Protein AF-A0A5C9BPB7-F1 (afdb_monomer_lite)

Foldseek 3Di:
DDDDDDDDQDDDPPPCSVVCCVVCCVPPVVNVDDDDPVCVVVPVPD

Structure (mmCIF, N/CA/C/O backbone):
data_AF-A0A5C9BPB7-F1
#
_entry.id   AF-A0A5C9BPB7-F1
#
loop_
_atom_site.group_PDB
_atom_site.id
_atom_site.type_symbol
_atom_site.label_atom_id
_atom_site.label_alt_id
_atom_site.label_comp_id
_atom_site.label_asym_id
_atom_site.label_entity_id
_atom_site.label_seq_id
_atom_site.pdbx_PDB_ins_code
_atom_site.Cartn_x
_atom_site.Cartn_y
_atom_site.Cartn_z
_atom_site.occupancy
_atom_site.B_iso_or_equiv
_atom_site.auth_seq_id
_atom_site.auth_comp_id
_atom_site.auth_asym_id
_atom_site.auth_atom_id
_atom_site.pdbx_PDB_model_num
ATOM 1 N N . MET A 1 1 ? -23.918 1.724 14.482 1.00 55.12 1 MET A N 1
ATOM 2 C CA . MET A 1 1 ? -23.110 0.920 13.536 1.00 55.12 1 MET A CA 1
ATOM 3 C C . MET A 1 1 ? -22.492 1.893 12.545 1.00 55.12 1 MET A C 1
ATOM 5 O O . MET A 1 1 ? -23.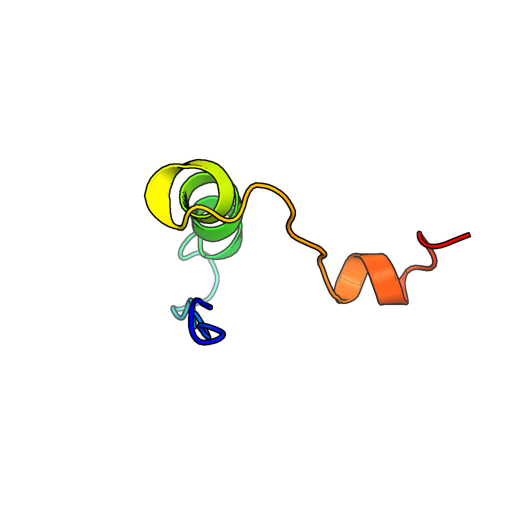230 2.751 12.074 1.00 55.12 1 MET A O 1
ATOM 9 N N . SER A 1 2 ? -21.178 1.853 12.302 1.00 72.75 2 SER A N 1
ATOM 10 C CA . SER A 1 2 ? -20.571 2.720 11.282 1.00 72.75 2 SER A CA 1
ATOM 11 C C . SER A 1 2 ? -20.902 2.184 9.888 1.00 72.75 2 SER A C 1
ATOM 13 O O . SER A 1 2 ? -21.020 0.974 9.689 1.00 72.75 2 SER A O 1
ATOM 15 N N . LEU A 1 3 ? -21.113 3.090 8.934 1.00 82.25 3 LEU A N 1
ATOM 16 C CA . LEU A 1 3 ? -21.315 2.710 7.541 1.00 82.25 3 LEU A CA 1
ATOM 17 C C . LEU A 1 3 ? -19.990 2.194 6.958 1.00 82.25 3 LEU A C 1
ATOM 19 O O . LEU A 1 3 ? -18.939 2.775 7.253 1.00 82.25 3 LEU A O 1
ATOM 23 N N . PRO A 1 4 ? -20.014 1.136 6.129 1.00 80.19 4 PRO A N 1
ATOM 24 C CA . PRO A 1 4 ? -18.825 0.699 5.414 1.00 80.19 4 PRO A CA 1
ATOM 25 C C . PRO A 1 4 ? -18.295 1.846 4.543 1.00 80.19 4 PRO A C 1
ATOM 27 O O . PRO A 1 4 ? -19.057 2.533 3.863 1.00 80.19 4 PRO A O 1
ATOM 30 N N . ARG A 1 5 ? -16.978 2.064 4.589 1.00 80.94 5 ARG A N 1
ATOM 31 C CA . ARG A 1 5 ? -16.284 3.114 3.834 1.00 80.94 5 ARG A CA 1
ATOM 32 C C . ARG A 1 5 ? -15.472 2.481 2.714 1.00 80.94 5 ARG A C 1
ATOM 34 O O . ARG A 1 5 ? -14.829 1.456 2.923 1.00 80.94 5 ARG A O 1
ATOM 41 N N . ILE A 1 6 ? -15.476 3.118 1.549 1.00 82.50 6 ILE A N 1
ATOM 42 C CA . ILE A 1 6 ? -14.634 2.744 0.412 1.00 82.50 6 ILE A CA 1
ATOM 43 C C . ILE A 1 6 ? -13.585 3.841 0.243 1.00 82.50 6 ILE A C 1
ATOM 45 O O . ILE A 1 6 ? -13.938 5.015 0.141 1.00 82.50 6 ILE A O 1
ATOM 49 N N . LEU A 1 7 ? -12.307 3.462 0.211 1.00 81.62 7 LEU A N 1
ATOM 50 C CA . LEU A 1 7 ? -11.195 4.373 -0.052 1.00 81.62 7 LEU A CA 1
ATOM 51 C C . LEU A 1 7 ? -10.552 4.018 -1.392 1.00 81.62 7 LEU A C 1
ATOM 53 O O . LEU A 1 7 ? -10.204 2.863 -1.629 1.00 81.62 7 LEU A O 1
ATOM 57 N N . ILE A 1 8 ? -10.384 5.014 -2.262 1.00 85.31 8 ILE A N 1
ATOM 58 C CA . ILE A 1 8 ? -9.732 4.858 -3.565 1.00 85.31 8 ILE A CA 1
ATOM 59 C C . ILE A 1 8 ? -8.416 5.632 -3.533 1.00 85.31 8 ILE A C 1
ATOM 61 O O . ILE A 1 8 ? -8.413 6.850 -3.380 1.00 85.31 8 ILE A O 1
ATOM 65 N N . ILE A 1 9 ? -7.298 4.924 -3.699 1.00 86.81 9 ILE A N 1
ATOM 66 C CA . ILE A 1 9 ? -5.956 5.512 -3.780 1.00 86.81 9 ILE A CA 1
ATOM 67 C C . ILE A 1 9 ? -5.512 5.456 -5.245 1.00 86.81 9 ILE A C 1
ATOM 69 O O . ILE A 1 9 ? -5.281 4.376 -5.790 1.00 86.81 9 ILE A O 1
ATOM 73 N N . ALA A 1 10 ? -5.397 6.615 -5.894 1.00 90.50 10 ALA A N 1
ATOM 74 C CA . ALA A 1 10 ? -5.105 6.741 -7.324 1.00 90.50 10 ALA A CA 1
ATOM 75 C C . ALA A 1 10 ? -3.879 7.632 -7.593 1.00 90.50 10 ALA A C 1
ATOM 77 O O . ALA A 1 10 ? -3.460 8.411 -6.744 1.00 90.50 10 ALA A O 1
ATOM 78 N N . GLY A 1 11 ? -3.275 7.489 -8.778 1.00 93.25 11 GLY A N 1
ATOM 79 C CA . GLY A 1 11 ? -2.051 8.197 -9.176 1.00 93.25 11 GLY A CA 1
ATOM 80 C C . GLY A 1 11 ? -1.214 7.419 -10.205 1.00 93.25 11 GLY A C 1
ATOM 81 O O . GLY A 1 11 ? -1.440 6.217 -10.388 1.00 93.25 11 GLY A O 1
ATOM 82 N N . PRO A 1 12 ? -0.235 8.059 -10.870 1.00 95.69 12 PRO A N 1
ATOM 83 C CA . PRO A 1 12 ? 0.591 7.425 -11.901 1.00 95.69 12 PRO A CA 1
ATOM 84 C C . PRO A 1 12 ? 1.506 6.314 -11.347 1.00 95.69 12 PRO A C 1
ATOM 86 O O . PRO A 1 12 ? 1.657 6.137 -10.130 1.00 95.69 12 PRO A O 1
ATOM 89 N N . ASN A 1 13 ? 2.096 5.510 -12.235 1.00 92.50 13 ASN A N 1
ATOM 90 C CA . ASN A 1 13 ? 3.080 4.492 -11.849 1.00 92.50 13 ASN A CA 1
ATOM 91 C C . ASN A 1 13 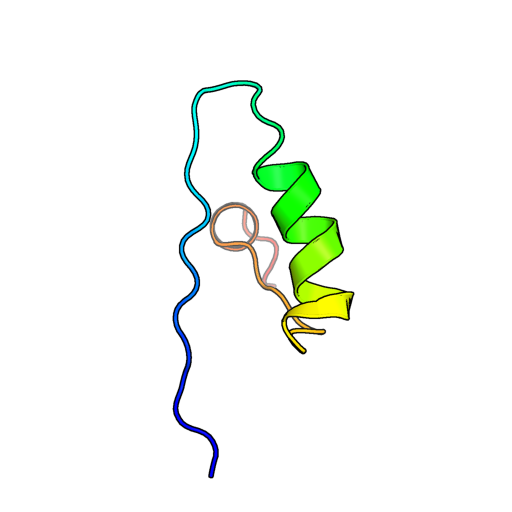? 4.294 5.161 -11.191 1.00 92.50 13 ASN A C 1
ATOM 93 O O . ASN A 1 13 ? 4.754 6.199 -11.650 1.00 92.50 13 ASN A O 1
ATOM 97 N N . GLY A 1 14 ? 4.777 4.592 -10.084 1.00 93.31 14 GLY A N 1
ATOM 98 C CA . GLY A 1 14 ? 5.863 5.187 -9.297 1.00 93.31 14 GLY A CA 1
ATOM 99 C C . GLY A 1 14 ? 5.444 6.285 -8.308 1.00 93.31 14 GLY A C 1
ATOM 100 O O . GLY A 1 14 ? 6.266 6.686 -7.498 1.00 93.31 14 GLY A O 1
ATOM 101 N N . ALA A 1 15 ? 4.174 6.712 -8.267 1.00 95.19 15 ALA A N 1
ATOM 102 C CA . ALA A 1 15 ? 3.700 7.754 -7.338 1.00 95.19 15 ALA A CA 1
ATOM 103 C C . ALA A 1 15 ? 3.628 7.337 -5.850 1.00 95.19 15 ALA A C 1
ATOM 105 O O . ALA A 1 15 ? 3.130 8.094 -5.027 1.00 95.19 15 ALA A O 1
ATOM 106 N N . GLY A 1 16 ? 4.045 6.116 -5.497 1.00 93.31 16 GLY A N 1
ATOM 107 C CA . GLY A 1 16 ? 4.065 5.663 -4.101 1.00 93.31 16 GLY A CA 1
ATOM 108 C C . GLY A 1 16 ? 2.723 5.199 -3.518 1.00 93.31 16 GLY A C 1
ATOM 109 O O . GLY A 1 16 ? 2.637 5.013 -2.312 1.00 93.31 16 GLY A O 1
ATOM 110 N N . LYS A 1 17 ? 1.684 4.946 -4.331 1.00 92.19 17 LYS A N 1
ATOM 111 C CA . LYS A 1 17 ? 0.340 4.519 -3.864 1.00 92.19 17 LYS A CA 1
ATOM 112 C C . LYS A 1 17 ? 0.358 3.352 -2.868 1.00 92.19 17 LYS A C 1
ATOM 114 O O . LYS A 1 17 ? -0.341 3.390 -1.865 1.00 92.19 17 LYS A O 1
ATOM 119 N N . THR A 1 18 ? 1.152 2.316 -3.145 1.00 87.00 18 THR A N 1
ATOM 120 C CA . THR A 1 18 ? 1.278 1.139 -2.271 1.00 87.00 18 THR A CA 1
ATOM 121 C C . THR A 1 18 ? 1.955 1.485 -0.947 1.00 87.00 18 THR A C 1
ATOM 123 O O . THR A 1 18 ? 1.555 0.961 0.088 1.00 87.00 18 THR A O 1
ATOM 126 N N . THR A 1 19 ? 2.956 2.369 -0.973 1.00 90.69 19 THR A N 1
ATOM 127 C CA . THR A 1 19 ? 3.616 2.892 0.231 1.00 90.69 19 THR A CA 1
ATOM 128 C C . THR A 1 19 ? 2.620 3.696 1.059 1.00 90.69 19 THR A C 1
ATOM 130 O O . THR A 1 19 ? 2.401 3.377 2.221 1.00 90.69 19 THR A O 1
ATOM 133 N N . PHE A 1 20 ? 1.909 4.630 0.422 1.00 90.56 20 PHE A N 1
ATOM 134 C CA . PHE A 1 20 ? 0.877 5.432 1.068 1.00 90.56 20 PHE A CA 1
ATOM 135 C C . PHE A 1 20 ? -0.222 4.567 1.691 1.00 90.56 20 PHE A C 1
ATOM 137 O O . PHE A 1 20 ? -0.555 4.764 2.847 1.00 90.56 20 PHE A O 1
ATOM 144 N N . ALA A 1 21 ? -0.752 3.567 0.979 1.00 87.06 21 ALA A N 1
ATOM 145 C CA . ALA A 1 21 ? -1.783 2.679 1.519 1.00 87.06 21 ALA A CA 1
ATOM 146 C C . ALA A 1 21 ? -1.322 1.944 2.790 1.00 87.06 21 ALA A C 1
ATOM 148 O O . ALA A 1 21 ? -2.095 1.799 3.731 1.00 87.06 21 ALA A O 1
ATOM 149 N N . ARG A 1 22 ? -0.065 1.488 2.832 1.00 84.25 22 ARG A N 1
ATOM 150 C CA . ARG A 1 22 ? 0.489 0.766 3.988 1.00 84.25 22 ARG A CA 1
ATOM 151 C C . ARG A 1 22 ? 0.699 1.659 5.204 1.00 84.25 22 ARG A C 1
ATOM 153 O O . ARG A 1 22 ? 0.584 1.160 6.315 1.00 84.25 22 ARG A O 1
ATOM 160 N N . GLU A 1 23 ? 1.014 2.930 4.992 1.00 86.94 23 GLU A N 1
ATOM 161 C CA . GLU A 1 23 ? 1.218 3.897 6.071 1.00 86.94 23 GLU A CA 1
ATOM 162 C C . GLU A 1 23 ? -0.111 4.504 6.529 1.00 86.94 23 GLU A C 1
ATOM 164 O O . GLU A 1 23 ? -0.390 4.495 7.716 1.00 86.94 23 GLU A O 1
ATOM 169 N N . PHE A 1 24 ? -0.971 4.925 5.597 1.00 85.94 24 PHE A N 1
ATOM 170 C CA . PHE A 1 24 ? -2.238 5.613 5.862 1.00 85.94 24 PHE A CA 1
ATOM 171 C C . PHE A 1 24 ? -3.331 4.705 6.442 1.00 85.94 24 PHE A C 1
ATOM 173 O O . PHE A 1 24 ? -4.093 5.136 7.306 1.00 85.94 24 PHE A O 1
ATOM 180 N N . LEU A 1 25 ? -3.468 3.459 5.962 1.00 83.56 25 LEU A N 1
ATOM 181 C CA . LEU A 1 25 ? -4.573 2.589 6.395 1.00 83.56 25 LEU A CA 1
ATOM 182 C C . LEU A 1 25 ? -4.526 2.255 7.901 1.00 83.56 25 LEU A C 1
ATOM 184 O O . LEU A 1 25 ? -5.572 2.370 8.545 1.00 83.56 25 LEU A O 1
ATOM 188 N N . PRO A 1 26 ? -3.366 1.900 8.492 1.00 79.50 26 PRO A N 1
ATOM 189 C CA . PRO A 1 26 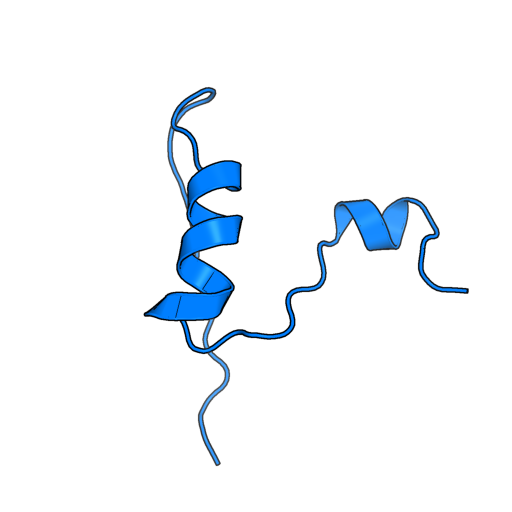? -3.279 1.596 9.918 1.00 79.50 26 PRO A CA 1
ATOM 190 C C . PRO A 1 26 ? -3.395 2.824 10.828 1.00 79.50 26 PRO A C 1
ATOM 192 O O . PRO A 1 26 ? -3.896 2.682 11.940 1.00 79.50 26 PRO A O 1
ATOM 195 N N . THR A 1 27 ? -2.919 3.999 10.396 1.00 80.75 27 THR A N 1
ATOM 196 C CA . THR A 1 27 ? -2.826 5.196 11.253 1.00 80.75 27 THR A CA 1
ATOM 197 C C . THR A 1 27 ? -4.003 6.144 11.078 1.00 80.75 27 THR A C 1
ATOM 199 O O . THR A 1 27 ? -4.681 6.475 12.045 1.00 80.75 27 THR A O 1
ATOM 202 N N . ASP A 1 28 ? -4.264 6.576 9.850 1.00 80.06 28 ASP A N 1
ATOM 203 C CA . ASP A 1 28 ? -5.175 7.683 9.549 1.00 80.06 28 ASP A CA 1
ATOM 204 C C . ASP A 1 28 ? -6.566 7.193 9.134 1.00 80.06 28 ASP A C 1
ATOM 206 O O . ASP A 1 28 ? -7.570 7.872 9.358 1.00 80.06 28 ASP A O 1
A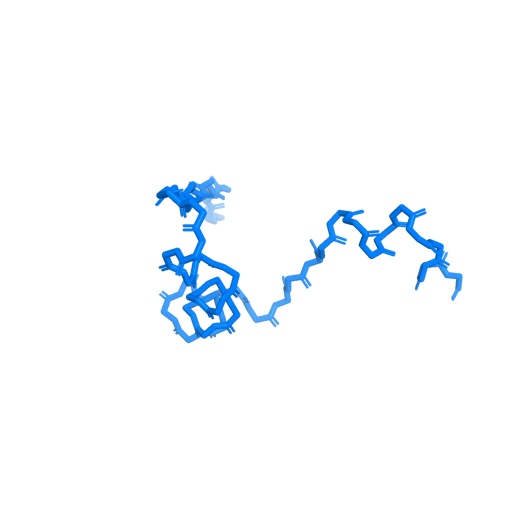TOM 210 N N . ALA A 1 29 ? -6.653 6.001 8.533 1.00 78.25 29 ALA A N 1
ATOM 211 C CA . ALA A 1 29 ? -7.923 5.436 8.084 1.00 78.25 29 ALA A CA 1
ATOM 212 C C . ALA A 1 29 ? -8.653 4.616 9.158 1.00 78.25 29 ALA A C 1
ATOM 214 O O . ALA A 1 29 ? -9.786 4.199 8.900 1.00 78.25 29 ALA A O 1
ATOM 215 N N . ASP A 1 30 ? -8.044 4.380 10.326 1.00 79.50 30 ASP A N 1
ATOM 216 C CA . ASP A 1 30 ? -8.560 3.478 11.371 1.00 79.50 30 ASP A CA 1
ATOM 217 C C . ASP A 1 30 ? -8.893 2.080 10.803 1.00 79.50 30 ASP A C 1
ATOM 219 O O . ASP A 1 30 ? -9.941 1.484 11.054 1.00 79.50 30 ASP A O 1
ATOM 223 N N . CYS A 1 31 ? -8.012 1.580 9.929 1.00 78.44 31 CYS A N 1
ATOM 224 C CA . CYS A 1 31 ? -8.106 0.273 9.286 1.00 78.44 31 CYS A CA 1
ATOM 225 C C . CYS A 1 31 ? -6.893 -0.583 9.697 1.00 78.44 31 CYS A C 1
ATOM 227 O O . CYS A 1 31 ? -5.982 -0.810 8.898 1.00 78.44 31 CYS A O 1
ATOM 229 N N . PRO A 1 32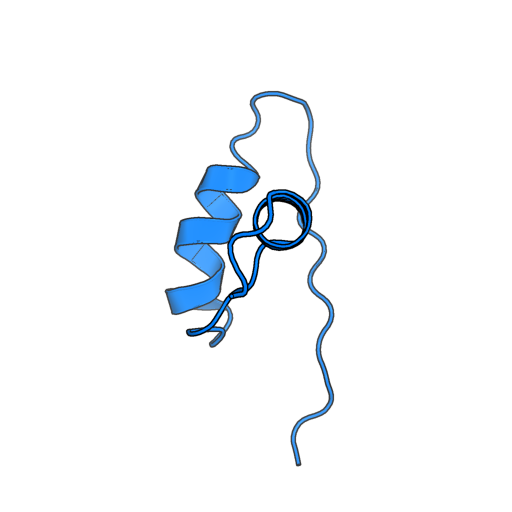 ? -6.855 -1.066 10.956 1.00 71.25 32 PRO A N 1
ATOM 230 C CA . PRO A 1 32 ? -5.709 -1.806 11.489 1.00 71.25 32 PRO A CA 1
ATOM 231 C C . PRO A 1 32 ? -5.541 -3.190 10.848 1.00 71.25 32 PRO A C 1
ATOM 233 O O . PRO A 1 32 ? -4.459 -3.771 10.886 1.00 71.25 32 PRO A O 1
ATOM 236 N N . THR A 1 33 ? -6.605 -3.740 10.257 1.00 70.50 33 THR A N 1
ATOM 237 C CA . THR A 1 33 ? -6.575 -5.006 9.521 1.00 70.50 33 THR A CA 1
ATOM 238 C C . THR A 1 33 ? -6.895 -4.742 8.059 1.00 70.50 33 THR A C 1
ATOM 240 O O . THR A 1 33 ? -8.043 -4.492 7.696 1.00 70.50 33 THR A O 1
ATOM 243 N N . PHE A 1 34 ? -5.869 -4.822 7.216 1.00 77.00 34 PHE A N 1
ATOM 244 C CA . PHE A 1 34 ? -5.983 -4.720 5.767 1.00 77.00 34 PHE A CA 1
ATOM 245 C C . PHE A 1 34 ? -5.645 -6.067 5.124 1.00 77.00 34 PHE A C 1
ATOM 247 O O . PHE A 1 34 ? -4.598 -6.651 5.402 1.00 77.00 34 PHE A O 1
ATOM 254 N N . ILE A 1 35 ? -6.522 -6.547 4.241 1.00 71.94 35 ILE A N 1
ATOM 255 C CA . ILE A 1 35 ? -6.307 -7.765 3.455 1.00 71.94 35 ILE A CA 1
ATOM 256 C C . ILE A 1 35 ? -6.070 -7.347 2.005 1.00 71.94 35 ILE A C 1
ATOM 258 O O . ILE A 1 35 ? -6.940 -6.754 1.370 1.00 71.94 35 ILE A O 1
ATOM 262 N N . ASN A 1 36 ? -4.890 -7.663 1.473 1.00 73.12 36 ASN A N 1
ATOM 263 C CA . ASN A 1 36 ? -4.574 -7.418 0.070 1.00 73.12 36 ASN A CA 1
ATOM 264 C C . ASN A 1 36 ? -5.125 -8.558 -0.803 1.00 73.12 36 ASN A C 1
ATOM 266 O O . ASN A 1 36 ? -4.760 -9.716 -0.598 1.00 73.12 36 ASN A O 1
ATOM 270 N N . ALA A 1 37 ? -5.949 -8.228 -1.799 1.00 72.00 37 ALA A N 1
ATOM 271 C CA . ALA A 1 37 ? -6.534 -9.193 -2.728 1.00 72.00 37 ALA A CA 1
ATOM 272 C C . ALA A 1 37 ? -5.484 -10.003 -3.512 1.00 72.00 37 ALA A C 1
ATOM 274 O O . ALA A 1 37 ? -5.687 -11.194 -3.735 1.00 72.00 37 ALA A O 1
ATOM 275 N N . ASP A 1 38 ? -4.337 -9.407 -3.855 1.00 73.25 38 ASP A N 1
ATOM 276 C CA . ASP A 1 38 ? -3.254 -10.119 -4.549 1.00 73.25 38 ASP A CA 1
ATOM 277 C C . ASP A 1 38 ? -2.634 -11.205 -3.655 1.00 73.25 38 ASP A C 1
ATOM 279 O O . ASP A 1 38 ? -2.304 -12.294 -4.119 1.00 73.25 38 ASP A O 1
ATOM 283 N N . LEU A 1 39 ? -2.524 -10.938 -2.347 1.00 69.75 39 LEU A N 1
ATOM 284 C CA . LEU A 1 39 ? -2.028 -11.915 -1.369 1.00 69.75 39 LEU A CA 1
ATOM 285 C C . LEU A 1 39 ? -3.048 -13.033 -1.128 1.00 69.75 39 LEU A C 1
ATOM 287 O O . LEU A 1 39 ? -2.670 -14.191 -0.958 1.00 69.75 39 LEU A O 1
ATOM 291 N N . VAL A 1 40 ? -4.341 -12.705 -1.164 1.00 76.31 40 VAL A N 1
ATOM 292 C CA . VAL A 1 40 ? -5.423 -13.698 -1.117 1.00 76.31 40 VAL A CA 1
ATOM 293 C C . VAL A 1 40 ? -5.361 -14.612 -2.343 1.00 76.31 40 VAL A C 1
ATOM 295 O O . VAL A 1 40 ? -5.390 -15.832 -2.198 1.00 76.31 40 VAL A O 1
ATOM 298 N N . ALA A 1 41 ? -5.205 -14.040 -3.539 1.00 74.88 41 ALA A N 1
ATOM 299 C CA . ALA A 1 41 ? -5.095 -14.789 -4.790 1.00 74.88 41 ALA A CA 1
ATOM 300 C C . ALA A 1 41 ? -3.823 -15.653 -4.864 1.00 74.88 41 ALA A C 1
ATOM 302 O O . ALA A 1 41 ? -3.841 -16.719 -5.474 1.00 74.88 41 ALA A O 1
ATOM 303 N N . ALA A 1 42 ? -2.742 -15.234 -4.202 1.00 80.75 42 ALA A N 1
ATOM 304 C CA . ALA A 1 42 ? -1.501 -16.000 -4.085 1.00 80.75 42 ALA A CA 1
ATOM 305 C C . ALA A 1 42 ? -1.581 -17.198 -3.109 1.00 80.75 42 ALA A C 1
ATOM 307 O O . ALA A 1 42 ? -0.597 -17.919 -2.959 1.00 80.75 42 ALA A O 1
ATOM 308 N N . GLY A 1 43 ? -2.731 -17.442 -2.462 1.00 66.44 43 GLY A N 1
ATOM 309 C CA . GLY A 1 43 ? -2.970 -18.639 -1.645 1.00 66.44 43 GLY A CA 1
ATOM 310 C C . GLY A 1 43 ? -2.575 -18.525 -0.169 1.00 66.44 43 GLY A C 1
ATOM 311 O O . GLY A 1 43 ? -2.491 -19.546 0.508 1.00 66.44 43 GLY A O 1
ATOM 312 N N . PHE A 1 44 ? -2.365 -17.313 0.358 1.00 61.72 44 PHE A N 1
ATOM 313 C CA . PHE A 1 44 ? -1.965 -17.087 1.761 1.00 61.72 44 PHE A CA 1
ATOM 314 C C . PHE A 1 44 ? -3.088 -17.260 2.802 1.00 61.72 44 PHE A C 1
ATOM 316 O O . PHE A 1 44 ? -2.871 -17.016 3.985 1.00 61.72 44 PHE A O 1
ATOM 323 N N . ILE A 1 45 ? -4.276 -17.702 2.390 1.00 54.41 45 ILE A N 1
ATOM 324 C CA . ILE A 1 45 ? -5.361 -18.121 3.285 1.00 54.41 45 ILE A CA 1
ATOM 325 C C . ILE A 1 45 ? -5.499 -19.646 3.236 1.00 54.41 45 ILE A C 1
ATOM 327 O O . ILE A 1 45 ? -6.348 -20.187 2.528 1.00 54.41 45 ILE A O 1
ATOM 331 N N . ARG A 1 46 ? -4.645 -20.340 3.989 1.00 49.03 46 ARG A N 1
ATOM 332 C CA . ARG A 1 46 ? -4.907 -21.702 4.456 1.00 49.03 46 ARG A CA 1
ATOM 333 C C . ARG A 1 46 ? -4.688 -21.773 5.957 1.00 49.03 46 ARG A C 1
ATOM 335 O O . ARG A 1 46 ? -3.727 -21.126 6.424 1.00 49.03 46 ARG A O 1
#

Sequence (46 aa):
MSLPRILIIAGPNGAGKTTFAREFLPTDADCPTFINADLVAAGFI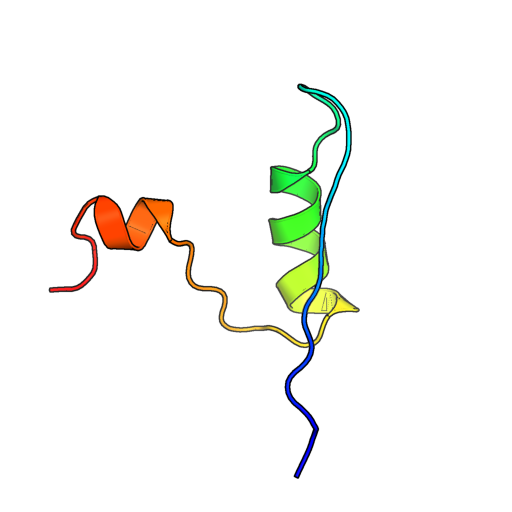R

Radius of gyration: 12.57 Å; chains: 1; bounding box: 29×30×25 Å

pLDDT: mean 79.75, std 10.73, range [49.03, 95.69]

Secondary structure (DSSP, 8-state):
-PPP--------TTS-HHHHHHHHHHHTS-------HHHHHTT---